Protein AF-X0THS0-F1 (afdb_monomer_lite)

InterPro domains:
  IPR002059 Cold-shock protein Csp, DNA-binding [PF00313] (4-57)
  IPR012340 Nucleic acid-binding, OB-fold [G3DSA:2.40.50.140] (3-57)
  IPR012340 Nucleic acid-binding, OB-fold [SSF50249] (3-61)

Radius of gyration: 13.1 Å; chains: 1; bounding box: 24×42×32 Å

Organism: NCBI:txid412755

Sequence (66 aa):
LFDDYGFISITDGQEIYFHRNAVLSDAFDKLAVGSEVSLAIDEKEGVAGPQASTVRPVGKHHIVEQ

Secondary structure (DSSP, 8-state):
---SEEEEE-TTS-EEEEEGGGBGGG-GGG--TT--EEEEEEEEEETTEEEEEEEEE--S------

Foldseek 3Di:
DQPAKDWDQDPVRDTAIEHCQQEPPSCSVVDDVVFDWDFDWDQPDDVPGIHTSHIYGPDDDDPPPD

Structure (mmCIF, N/CA/C/O backbone):
data_AF-X0THS0-F1
#
_entry.id   AF-X0THS0-F1
#
loop_
_atom_site.group_PDB
_atom_site.id
_atom_site.type_symbol
_atom_site.label_atom_id
_atom_site.label_alt_id
_atom_site.label_comp_id
_atom_site.label_asym_id
_atom_site.label_entity_id
_atom_site.label_seq_id
_atom_site.pdbx_PDB_ins_code
_atom_site.Cartn_x
_atom_site.Cartn_y
_atom_site.Cartn_z
_atom_site.occupancy
_atom_site.B_iso_or_equiv
_atom_site.auth_seq_id
_atom_site.auth_comp_id
_atom_site.auth_asym_id
_atom_site.auth_atom_id
_atom_site.pdbx_PDB_model_num
ATOM 1 N N . LEU A 1 1 ? -5.485 9.969 -17.031 1.00 48.84 1 LEU A N 1
ATOM 2 C CA . LEU A 1 1 ? -6.367 9.152 -16.174 1.00 48.84 1 LEU A CA 1
ATOM 3 C C . LEU A 1 1 ? -5.409 8.404 -15.270 1.00 48.84 1 LEU A C 1
ATOM 5 O O . LEU A 1 1 ? -4.417 7.938 -15.800 1.00 48.84 1 LEU A O 1
ATOM 9 N N . PHE A 1 2 ? -5.550 8.456 -13.951 1.00 58.84 2 PHE A N 1
ATOM 10 C CA . PHE A 1 2 ? -4.583 7.799 -13.069 1.00 58.84 2 PHE A CA 1
ATOM 11 C C . PHE A 1 2 ? -4.707 6.290 -13.295 1.00 58.84 2 PHE A C 1
ATOM 13 O O . PHE A 1 2 ? -5.720 5.715 -12.926 1.00 58.84 2 PHE A O 1
ATOM 20 N N . ASP A 1 3 ? -3.756 5.686 -13.995 1.00 79.44 3 ASP A N 1
ATOM 21 C CA . ASP A 1 3 ? -3.642 4.233 -14.101 1.00 79.44 3 ASP A CA 1
ATOM 22 C C . ASP A 1 3 ? -2.889 3.723 -12.857 1.00 79.44 3 ASP A C 1
ATOM 24 O O . ASP A 1 3 ? -2.089 4.453 -12.274 1.00 79.44 3 ASP A O 1
ATOM 28 N N . ASP A 1 4 ? -3.183 2.499 -12.416 1.00 90.31 4 ASP A N 1
ATOM 29 C CA . ASP A 1 4 ? -2.521 1.826 -11.285 1.00 90.31 4 ASP A CA 1
ATOM 30 C C . ASP A 1 4 ? -2.642 2.517 -9.907 1.00 90.31 4 ASP A C 1
ATOM 32 O O . ASP A 1 4 ? -1.668 2.976 -9.297 1.00 90.31 4 ASP A O 1
ATOM 36 N N . TYR A 1 5 ? -3.859 2.531 -9.361 1.00 91.81 5 TYR A N 1
ATOM 37 C CA . TYR A 1 5 ? -4.159 3.027 -8.014 1.00 91.81 5 TYR A CA 1
ATOM 38 C C . TYR A 1 5 ? -5.125 2.112 -7.253 1.00 91.81 5 TYR A C 1
ATOM 40 O O . TYR A 1 5 ? -5.714 1.188 -7.817 1.00 91.81 5 TYR A O 1
ATOM 48 N N . GLY A 1 6 ? -5.314 2.394 -5.965 1.00 92.38 6 GLY A N 1
ATOM 49 C CA . GLY A 1 6 ? -6.312 1.728 -5.137 1.00 92.38 6 GLY A CA 1
ATOM 50 C C . GLY A 1 6 ? -6.729 2.553 -3.923 1.00 92.38 6 GLY A C 1
ATOM 51 O O . GLY A 1 6 ? -6.251 3.668 -3.707 1.00 92.38 6 GLY A O 1
ATOM 52 N N . PHE A 1 7 ? -7.623 1.969 -3.126 1.00 92.88 7 PHE A N 1
ATOM 53 C CA . PHE A 1 7 ? -8.109 2.537 -1.873 1.00 92.88 7 PHE A CA 1
ATOM 54 C C . PHE A 1 7 ? -7.935 1.539 -0.733 1.00 92.88 7 PHE A C 1
ATOM 56 O O . PHE A 1 7 ? -8.156 0.338 -0.901 1.00 92.88 7 PHE A O 1
ATOM 63 N N . ILE A 1 8 ? -7.524 2.046 0.426 1.00 92.75 8 ILE A N 1
ATOM 64 C CA . ILE A 1 8 ? -7.389 1.275 1.660 1.00 92.75 8 ILE A CA 1
ATOM 65 C C . ILE A 1 8 ? -8.484 1.731 2.615 1.00 92.75 8 ILE A C 1
ATOM 67 O O . ILE A 1 8 ? -8.490 2.884 3.041 1.00 92.75 8 ILE A O 1
ATOM 71 N N . SER A 1 9 ? -9.388 0.820 2.970 1.00 92.56 9 SER A N 1
ATOM 72 C CA . SER A 1 9 ? -10.369 1.066 4.027 1.00 92.56 9 SER A CA 1
ATOM 73 C C . SER A 1 9 ? -9.679 1.010 5.388 1.00 92.56 9 SER A C 1
ATOM 75 O O . SER A 1 9 ? -9.009 0.025 5.703 1.00 92.56 9 SER A O 1
ATOM 77 N N . ILE A 1 10 ? -9.883 2.037 6.211 1.00 87.00 10 ILE A N 1
ATOM 78 C CA . ILE A 1 10 ? -9.483 2.045 7.624 1.00 87.00 10 ILE A CA 1
ATOM 79 C C . ILE A 1 10 ? -10.706 1.884 8.541 1.00 87.00 10 ILE A C 1
ATOM 81 O O . ILE A 1 10 ? -11.849 1.901 8.085 1.00 87.00 10 ILE A O 1
ATOM 85 N N . THR A 1 11 ? -10.469 1.691 9.840 1.00 79.69 11 THR A N 1
ATOM 86 C CA . THR A 1 11 ? -11.462 1.242 10.836 1.00 79.69 11 THR A CA 1
ATOM 87 C C . THR A 1 11 ? -12.692 2.144 10.983 1.00 79.69 11 THR A C 1
ATOM 89 O O . THR A 1 11 ? -13.729 1.674 11.437 1.00 79.69 11 THR A O 1
ATOM 92 N N . ASP A 1 12 ? -12.593 3.416 10.593 1.00 79.06 12 ASP A N 1
ATOM 93 C CA . ASP A 1 12 ? -13.674 4.409 10.700 1.00 79.06 12 ASP A CA 1
ATOM 94 C C . ASP A 1 12 ? -14.503 4.548 9.406 1.00 79.06 12 ASP A C 1
ATOM 96 O O . ASP A 1 12 ? -15.266 5.491 9.229 1.00 79.06 12 ASP A O 1
ATOM 100 N N . GLY A 1 13 ? -14.319 3.635 8.445 1.00 81.00 13 GLY A N 1
ATOM 101 C CA . GLY A 1 13 ? -14.987 3.694 7.139 1.00 81.00 13 GLY A CA 1
ATOM 102 C C . GLY A 1 13 ? -14.405 4.737 6.181 1.00 81.00 13 GLY A C 1
ATOM 103 O O . GLY A 1 13 ? -14.887 4.872 5.060 1.00 81.00 13 GLY A O 1
ATOM 104 N N . GLN A 1 14 ? -13.355 5.452 6.593 1.00 85.31 14 GLN A N 1
ATOM 105 C CA . GLN A 1 14 ? -12.571 6.303 5.706 1.00 85.31 14 GLN A CA 1
ATOM 106 C C . GLN A 1 14 ? -11.751 5.447 4.731 1.00 85.31 14 GLN A C 1
ATOM 108 O O . GLN A 1 14 ? -11.187 4.412 5.096 1.00 85.31 14 GLN A O 1
ATOM 113 N N . GLU A 1 15 ? -11.649 5.921 3.494 1.00 89.50 15 GLU A N 1
ATOM 114 C CA . GLU A 1 15 ? -10.825 5.323 2.452 1.00 89.50 15 GLU A CA 1
ATOM 115 C C . GLU A 1 15 ? -9.614 6.209 2.175 1.00 89.50 15 GLU A C 1
ATOM 117 O O . GLU A 1 15 ? -9.738 7.416 1.967 1.00 89.50 15 GLU A O 1
ATOM 122 N N . ILE A 1 16 ? -8.430 5.603 2.168 1.00 90.81 16 ILE A N 1
ATOM 123 C CA . ILE A 1 16 ? -7.176 6.281 1.854 1.00 90.81 16 ILE A CA 1
ATOM 124 C C . ILE A 1 16 ? -6.750 5.902 0.440 1.00 90.81 16 ILE A C 1
ATOM 126 O O . ILE A 1 16 ? -6.500 4.729 0.154 1.00 90.81 16 ILE A O 1
ATOM 130 N N . TYR A 1 17 ? -6.638 6.899 -0.435 1.00 91.06 17 TYR A N 1
ATOM 131 C CA . TYR A 1 17 ? -6.109 6.718 -1.785 1.00 91.06 17 TYR A CA 1
ATOM 132 C C . TYR A 1 17 ? -4.615 6.381 -1.757 1.00 91.06 17 TYR A C 1
ATOM 134 O O . TYR A 1 17 ? -3.855 6.966 -0.982 1.00 91.06 17 TYR A O 1
ATOM 142 N N . PHE A 1 18 ? -4.170 5.505 -2.655 1.00 92.12 18 PHE A N 1
ATOM 143 C CA . PHE A 1 18 ? -2.751 5.297 -2.924 1.00 92.12 18 PHE A CA 1
ATOM 144 C C . PHE A 1 18 ? -2.497 5.028 -4.408 1.00 92.12 18 PHE A C 1
ATOM 146 O O . PHE A 1 18 ? -3.291 4.386 -5.092 1.00 92.12 18 PHE A O 1
ATOM 153 N N . HIS A 1 19 ? -1.348 5.484 -4.896 1.00 92.56 19 HIS A N 1
ATOM 154 C CA . HIS A 1 19 ? -0.846 5.143 -6.226 1.00 92.56 19 HIS A CA 1
ATOM 155 C C . HIS A 1 19 ? 0.104 3.941 -6.142 1.00 92.56 19 HIS A C 1
ATOM 157 O O . HIS A 1 19 ? 0.748 3.740 -5.110 1.00 92.56 19 HIS A O 1
ATOM 163 N N . ARG A 1 20 ? 0.289 3.196 -7.236 1.00 93.88 20 ARG A N 1
ATOM 164 C CA . ARG A 1 20 ? 1.277 2.108 -7.376 1.00 93.88 20 ARG A CA 1
ATOM 165 C C . ARG A 1 20 ? 2.644 2.414 -6.771 1.00 93.88 20 ARG A C 1
ATOM 167 O O . ARG A 1 20 ? 3.223 1.570 -6.098 1.00 93.88 20 ARG A O 1
ATOM 174 N N . ASN A 1 21 ? 3.135 3.634 -6.973 1.00 92.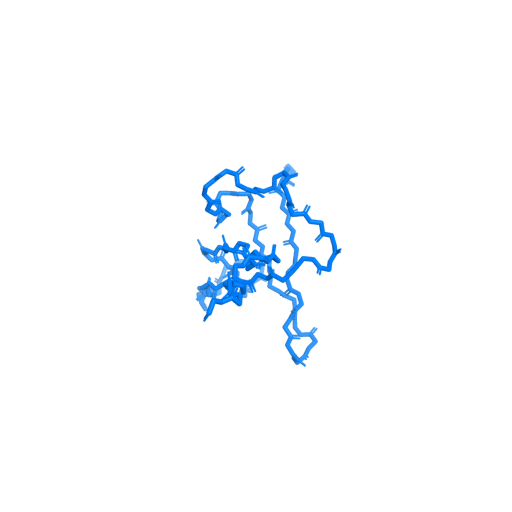38 21 ASN A N 1
ATOM 175 C CA . ASN A 1 21 ? 4.451 4.072 -6.489 1.00 92.38 21 ASN A CA 1
ATOM 176 C C . ASN A 1 21 ? 4.553 4.148 -4.959 1.00 92.38 21 ASN A C 1
ATOM 178 O O . ASN A 1 21 ? 5.660 4.152 -4.428 1.00 92.38 21 ASN A O 1
ATOM 182 N N . ALA A 1 22 ? 3.424 4.225 -4.254 1.00 92.75 22 ALA A N 1
ATOM 183 C CA . ALA A 1 22 ? 3.406 4.140 -2.802 1.00 92.75 22 ALA A CA 1
ATOM 184 C C . ALA A 1 22 ? 3.620 2.694 -2.321 1.00 92.75 22 ALA A C 1
ATOM 186 O O . ALA A 1 22 ? 4.006 2.494 -1.172 1.00 92.75 22 ALA A O 1
ATOM 187 N N . VAL A 1 23 ? 3.388 1.680 -3.166 1.00 95.06 23 VAL A N 1
ATOM 188 C CA . VAL A 1 23 ? 3.543 0.273 -2.780 1.00 95.06 23 VAL A CA 1
ATOM 189 C C . VAL A 1 23 ? 5.004 -0.149 -2.846 1.00 95.06 23 VAL A C 1
ATOM 191 O O . VAL A 1 23 ? 5.640 -0.125 -3.898 1.00 95.06 23 VAL A O 1
ATOM 194 N N . LEU A 1 24 ? 5.535 -0.585 -1.709 1.00 93.12 24 LEU A N 1
ATOM 195 C CA . LEU A 1 24 ? 6.925 -1.016 -1.611 1.00 93.12 24 LEU A CA 1
ATOM 196 C C . LEU A 1 24 ? 7.181 -2.347 -2.329 1.00 93.12 24 LEU A C 1
ATOM 198 O O . LEU A 1 24 ? 6.293 -3.190 -2.472 1.00 93.12 24 LEU A O 1
ATOM 202 N N . SER A 1 25 ? 8.445 -2.554 -2.711 1.00 89.75 25 SER A N 1
ATOM 203 C CA . SER A 1 25 ? 8.953 -3.814 -3.279 1.00 89.75 25 SER A CA 1
ATOM 204 C C . SER A 1 25 ? 8.248 -4.257 -4.567 1.00 89.75 25 SER A C 1
ATOM 206 O O . SER A 1 25 ? 8.121 -5.461 -4.803 1.00 89.75 25 SER A O 1
ATOM 208 N N . ASP A 1 26 ? 7.752 -3.295 -5.356 1.00 87.50 26 ASP A N 1
ATOM 209 C CA . ASP A 1 26 ? 6.979 -3.533 -6.583 1.00 87.50 26 ASP A CA 1
ATOM 210 C C . ASP A 1 26 ? 5.835 -4.540 -6.354 1.00 87.50 26 ASP A C 1
ATOM 212 O O . ASP A 1 26 ? 5.515 -5.379 -7.193 1.00 87.50 26 ASP A O 1
ATOM 216 N N . ALA A 1 27 ? 5.232 -4.500 -5.160 1.00 92.19 27 ALA A N 1
ATOM 217 C CA . ALA A 1 27 ? 4.230 -5.471 -4.737 1.00 92.19 27 ALA A CA 1
ATOM 218 C C . ALA A 1 27 ? 2.793 -5.067 -5.096 1.00 92.19 27 ALA A C 1
ATOM 220 O O . ALA A 1 27 ? 1.862 -5.740 -4.657 1.00 92.19 27 ALA A O 1
ATOM 221 N N . PHE A 1 28 ? 2.601 -3.998 -5.878 1.00 93.88 28 PHE A N 1
ATOM 222 C CA . PHE A 1 28 ? 1.277 -3.517 -6.286 1.00 93.88 28 PHE A CA 1
ATOM 223 C C . PHE A 1 28 ? 0.467 -4.627 -6.964 1.00 93.88 28 PHE A C 1
ATOM 225 O O . PHE A 1 28 ? -0.637 -4.933 -6.526 1.00 93.88 28 PHE A O 1
ATOM 232 N N . ASP A 1 29 ? 1.075 -5.329 -7.921 1.00 92.69 29 ASP A N 1
ATOM 233 C CA . ASP A 1 29 ? 0.432 -6.409 -8.685 1.00 92.69 29 ASP A CA 1
ATOM 234 C C . ASP A 1 29 ? 0.104 -7.655 -7.838 1.00 92.69 29 ASP A C 1
ATOM 236 O O . ASP A 1 29 ? -0.552 -8.586 -8.302 1.00 92.69 29 ASP A O 1
ATOM 240 N N . LYS A 1 30 ? 0.584 -7.702 -6.588 1.00 90.81 30 LYS A N 1
ATOM 241 C CA . LYS A 1 30 ? 0.317 -8.781 -5.622 1.00 90.81 30 LYS A CA 1
ATOM 242 C C . LYS A 1 30 ? -0.795 -8.418 -4.639 1.00 90.81 30 LYS A C 1
ATOM 244 O O . LYS A 1 30 ? -1.203 -9.271 -3.848 1.00 90.81 30 LYS A O 1
ATOM 249 N N . LEU A 1 31 ? -1.247 -7.164 -4.633 1.00 91.56 31 LEU A N 1
ATOM 250 C CA . LEU A 1 31 ? -2.373 -6.738 -3.818 1.00 91.56 31 LEU A CA 1
ATOM 251 C C . LEU A 1 31 ? -3.678 -7.214 -4.456 1.00 91.56 31 LEU A C 1
ATOM 253 O O . LE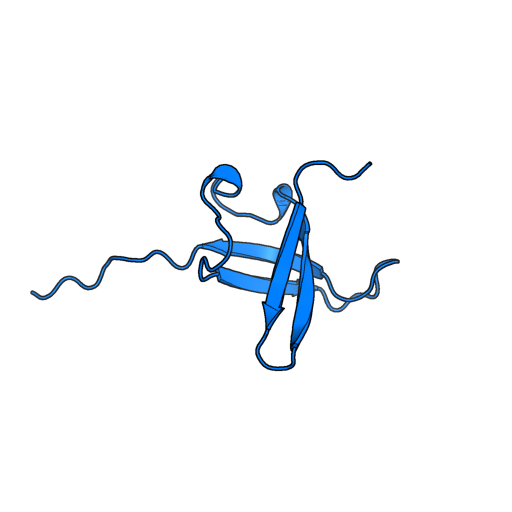U A 1 31 ? -3.875 -7.141 -5.664 1.00 91.56 31 LEU A O 1
ATOM 257 N N . ALA A 1 32 ? -4.585 -7.686 -3.611 1.00 92.81 32 ALA A N 1
ATOM 258 C CA . ALA A 1 32 ? -5.948 -8.021 -3.973 1.00 92.81 32 ALA A CA 1
ATOM 259 C C . ALA A 1 32 ? -6.891 -7.332 -2.984 1.00 92.81 32 ALA A C 1
ATOM 261 O O . ALA A 1 32 ? -6.489 -6.947 -1.883 1.00 92.81 32 ALA A O 1
ATOM 262 N N . VAL A 1 33 ? -8.163 -7.193 -3.356 1.00 91.62 33 VAL A N 1
ATOM 263 C CA . VAL A 1 33 ? -9.187 -6.719 -2.418 1.00 91.62 33 VAL A CA 1
ATOM 264 C C . VAL A 1 33 ? -9.210 -7.642 -1.194 1.00 91.62 33 VAL A C 1
ATOM 266 O O . VAL A 1 33 ? -9.270 -8.864 -1.329 1.00 91.62 33 VAL A O 1
ATOM 269 N N . GLY A 1 34 ? -9.128 -7.051 0.000 1.00 91.00 34 GLY A N 1
ATOM 270 C CA . GLY A 1 34 ? -9.026 -7.779 1.269 1.00 91.00 34 GLY A CA 1
ATOM 271 C C . GLY A 1 34 ? -7.599 -8.152 1.693 1.00 91.00 34 GLY A C 1
ATOM 272 O O . GLY A 1 34 ? -7.432 -8.789 2.734 1.00 91.00 34 GLY A O 1
ATOM 273 N N . SER A 1 35 ? -6.565 -7.773 0.932 1.00 92.25 35 SER A N 1
ATOM 274 C CA . SER A 1 35 ? -5.180 -7.832 1.410 1.00 92.25 35 SER A CA 1
ATOM 275 C C . SER A 1 35 ? -4.980 -6.879 2.585 1.00 92.25 35 SER A C 1
ATOM 277 O O . SER A 1 35 ? -5.303 -5.696 2.497 1.00 92.25 35 SER A O 1
ATOM 279 N N . GLU A 1 36 ? -4.395 -7.386 3.667 1.00 92.75 36 GLU A N 1
ATOM 280 C CA . GLU A 1 36 ? -3.977 -6.544 4.782 1.00 92.75 36 GLU A CA 1
ATOM 281 C C . GLU A 1 36 ? -2.691 -5.799 4.413 1.00 92.75 36 GLU A C 1
ATOM 283 O O . GLU A 1 36 ? -1.742 -6.364 3.854 1.00 92.75 36 GLU A O 1
ATOM 288 N N . VAL A 1 37 ? -2.667 -4.507 4.714 1.00 93.50 37 VAL A N 1
ATOM 289 C CA . VAL A 1 37 ? -1.539 -3.623 4.440 1.00 93.50 37 VAL A CA 1
ATOM 290 C C . VAL A 1 37 ? -1.292 -2.725 5.642 1.00 93.50 37 VAL A C 1
ATOM 292 O O . VAL A 1 37 ? -2.216 -2.371 6.371 1.00 93.50 37 VAL A O 1
ATOM 295 N N . SER A 1 38 ? -0.043 -2.316 5.823 1.00 93.50 38 SER A N 1
ATOM 296 C CA . SER A 1 38 ? 0.294 -1.165 6.648 1.00 93.50 38 SER A CA 1
ATOM 297 C C . SER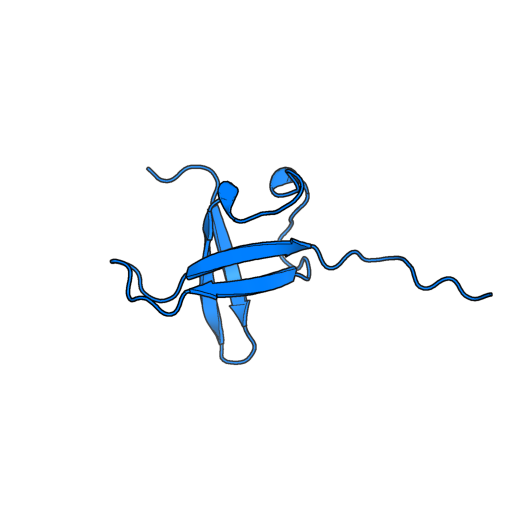 A 1 38 ? 0.565 0.027 5.742 1.00 93.50 38 SER A C 1
ATOM 299 O O . SER A 1 38 ? 1.111 -0.121 4.645 1.00 93.50 38 SER A O 1
ATOM 301 N N . LEU A 1 39 ? 0.158 1.213 6.186 1.00 92.12 39 LEU A N 1
ATOM 302 C CA . LEU A 1 39 ? 0.313 2.439 5.419 1.00 92.12 39 LEU A CA 1
ATOM 303 C C . LEU A 1 39 ? 0.887 3.574 6.263 1.00 92.12 39 LEU A C 1
ATOM 305 O O . LEU A 1 39 ? 0.652 3.646 7.468 1.00 92.12 39 LEU A O 1
ATOM 309 N N . ALA A 1 40 ? 1.611 4.469 5.599 1.00 92.31 40 ALA A N 1
ATOM 310 C CA . ALA A 1 40 ? 1.919 5.797 6.108 1.00 92.31 40 ALA A CA 1
ATOM 311 C C . ALA A 1 40 ? 1.026 6.800 5.374 1.00 92.31 40 ALA A C 1
ATOM 313 O O . ALA A 1 40 ? 1.069 6.882 4.144 1.00 92.31 40 ALA A O 1
ATOM 314 N N . ILE A 1 41 ? 0.199 7.526 6.124 1.00 89.19 41 ILE A N 1
ATOM 315 C CA . ILE A 1 41 ? -0.692 8.559 5.589 1.00 89.19 41 ILE A CA 1
ATOM 316 C C . ILE A 1 41 ? 0.077 9.880 5.571 1.00 89.19 41 ILE A C 1
ATOM 318 O O . ILE A 1 41 ? 0.696 10.251 6.567 1.00 89.19 41 ILE A O 1
ATOM 322 N N . ASP A 1 42 ? 0.046 10.580 4.442 1.00 85.81 42 ASP A N 1
ATOM 323 C CA . ASP A 1 42 ? 0.407 11.993 4.387 1.00 85.81 42 ASP A CA 1
ATOM 324 C C . ASP A 1 42 ? -0.883 12.805 4.556 1.00 85.81 42 ASP A C 1
ATOM 326 O O . ASP A 1 42 ? -1.778 12.762 3.709 1.00 85.81 42 ASP A O 1
ATOM 330 N N . GLU A 1 43 ? -0.998 13.486 5.698 1.00 75.38 43 GLU A N 1
ATOM 331 C CA . GLU A 1 43 ? -2.167 14.292 6.076 1.00 75.38 43 GLU A CA 1
ATOM 332 C C . GLU A 1 43 ? -2.250 15.617 5.311 1.00 75.38 43 GLU A C 1
ATOM 334 O O . GLU A 1 43 ? -3.203 16.375 5.491 1.00 75.38 43 GLU A O 1
ATOM 339 N N . LYS A 1 44 ? -1.267 15.933 4.457 1.00 64.88 44 LYS A N 1
ATOM 340 C CA . LYS A 1 44 ? -1.372 17.108 3.593 1.00 64.88 44 LYS A CA 1
ATOM 341 C C . LYS A 1 44 ? -2.592 16.956 2.698 1.00 64.88 44 LYS A C 1
ATOM 343 O O . LYS A 1 44 ? -2.684 16.003 1.927 1.00 64.88 44 LYS A O 1
ATOM 348 N N . GLU A 1 45 ? -3.485 17.940 2.768 1.00 55.56 45 GLU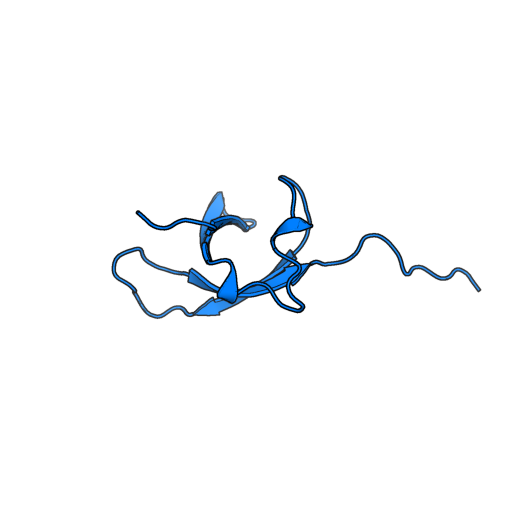 A N 1
ATOM 349 C CA . GLU A 1 45 ? -4.600 18.111 1.841 1.00 55.56 45 GLU A CA 1
ATOM 350 C C . GLU A 1 45 ? -4.055 18.246 0.411 1.00 55.56 45 GLU A C 1
ATOM 352 O O . GLU A 1 45 ? -3.772 19.333 -0.093 1.00 55.56 45 GLU A O 1
ATOM 357 N N . GLY A 1 46 ? -3.863 17.111 -0.261 1.00 59.62 46 GLY A N 1
ATOM 358 C CA . GLY A 1 46 ? -3.867 17.078 -1.711 1.00 59.62 46 GLY A CA 1
ATOM 359 C C . GLY A 1 46 ? -5.263 17.452 -2.206 1.00 59.62 46 GLY A C 1
ATOM 360 O O . GLY A 1 46 ? -6.226 17.469 -1.444 1.00 59.62 46 GLY A O 1
ATOM 361 N N . VAL A 1 47 ? -5.411 17.681 -3.510 1.00 58.47 47 VAL A N 1
ATOM 362 C CA . VAL A 1 47 ? -6.707 18.041 -4.128 1.00 58.47 47 VAL A CA 1
ATOM 363 C C . VAL A 1 47 ? -7.825 17.015 -3.823 1.00 58.47 47 VAL A C 1
AT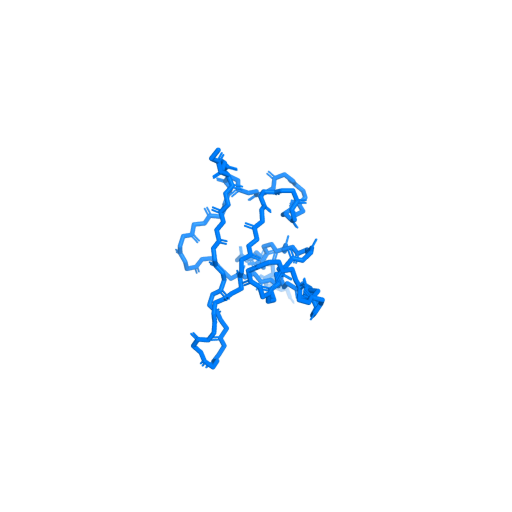OM 365 O O . VAL A 1 47 ? -9.000 17.332 -3.966 1.00 58.47 47 VAL A O 1
ATOM 368 N N . ALA A 1 48 ? -7.469 15.804 -3.374 1.00 64.06 48 ALA A N 1
ATOM 369 C CA . ALA A 1 48 ? -8.373 14.702 -3.044 1.00 64.06 48 ALA A CA 1
ATOM 370 C C . ALA A 1 48 ? -8.411 14.304 -1.546 1.00 64.06 48 ALA A C 1
ATOM 372 O O . ALA A 1 48 ? -9.024 13.291 -1.221 1.00 64.06 48 ALA A O 1
ATOM 373 N N . GLY A 1 49 ? -7.782 15.062 -0.636 1.00 77.19 49 GLY A N 1
ATOM 374 C CA . GLY A 1 49 ? -7.723 14.723 0.796 1.00 77.19 49 GLY A CA 1
ATOM 375 C C . GLY A 1 49 ? -6.556 13.790 1.184 1.00 77.19 49 GLY A C 1
ATOM 376 O O . GLY A 1 49 ? -5.543 13.771 0.477 1.00 77.19 49 GLY A O 1
ATOM 377 N N . PRO A 1 50 ? -6.659 13.054 2.314 1.00 84.88 50 PRO A N 1
ATOM 378 C CA . PRO A 1 50 ? -5.596 12.184 2.829 1.00 84.88 50 PRO A CA 1
ATOM 379 C C . PRO A 1 50 ? -5.204 11.072 1.845 1.00 84.88 50 PRO A C 1
ATOM 381 O O . PRO A 1 50 ? -6.061 10.365 1.313 1.00 84.88 50 PRO A O 1
ATOM 384 N N . GLN A 1 51 ? -3.899 10.867 1.648 1.00 91.12 51 GLN A N 1
ATOM 385 C CA . GLN A 1 51 ? -3.367 9.809 0.778 1.00 91.12 51 GLN A CA 1
ATOM 386 C C . GLN A 1 51 ? -2.279 8.995 1.479 1.00 91.12 51 GLN A C 1
ATOM 388 O O . GLN A 1 51 ? -1.579 9.498 2.358 1.00 91.12 51 GLN 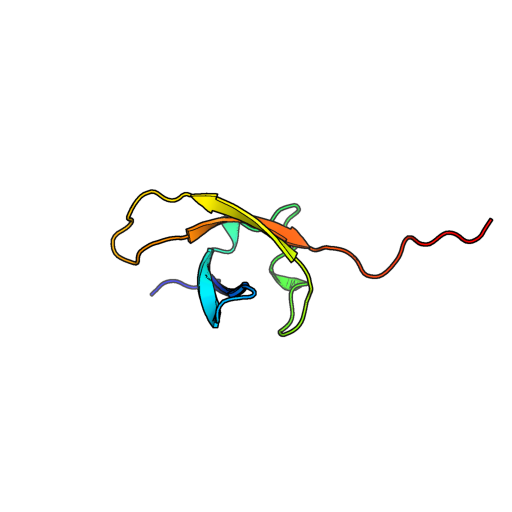A O 1
ATOM 393 N N . ALA A 1 52 ? -2.086 7.745 1.064 1.00 92.12 52 ALA A N 1
ATOM 394 C CA . ALA A 1 52 ? -0.955 6.955 1.518 1.00 92.12 52 ALA A CA 1
ATOM 395 C C . ALA A 1 52 ? 0.291 7.317 0.702 1.00 92.12 52 ALA A C 1
ATOM 397 O O . ALA A 1 52 ? 0.328 7.149 -0.519 1.00 92.12 52 ALA A O 1
ATOM 398 N N . SER A 1 53 ? 1.336 7.767 1.390 1.00 91.94 53 SER A N 1
ATOM 399 C CA . SER A 1 53 ? 2.666 7.976 0.806 1.00 91.94 53 SER A CA 1
ATOM 400 C C . SER A 1 53 ? 3.484 6.686 0.773 1.00 91.94 53 SER A C 1
ATOM 402 O O . SER A 1 53 ? 4.460 6.573 0.034 1.00 91.94 53 SER A O 1
ATOM 404 N N . THR A 1 54 ? 3.098 5.691 1.574 1.00 93.62 54 THR A N 1
ATOM 405 C CA . THR A 1 54 ? 3.709 4.361 1.594 1.00 93.62 54 THR A CA 1
ATOM 406 C C . THR A 1 54 ? 2.661 3.312 1.930 1.00 93.62 54 THR A C 1
ATOM 408 O O . THR A 1 54 ? 1.858 3.506 2.839 1.00 93.62 54 THR A O 1
ATOM 411 N N . VAL A 1 55 ? 2.708 2.185 1.226 1.00 94.88 55 VAL A N 1
ATOM 412 C CA . VAL A 1 55 ? 1.872 1.003 1.423 1.00 94.88 55 VAL A CA 1
ATOM 413 C C . VAL A 1 55 ? 2.776 -0.223 1.438 1.00 94.88 55 VAL A C 1
ATOM 415 O O . VAL A 1 55 ? 3.585 -0.445 0.532 1.00 94.88 55 VAL A O 1
ATOM 418 N N . ARG A 1 56 ? 2.637 -1.044 2.473 1.00 95.00 56 ARG A N 1
ATOM 419 C CA . ARG A 1 56 ? 3.392 -2.281 2.639 1.00 95.00 56 ARG A CA 1
ATOM 420 C C . ARG A 1 56 ? 2.421 -3.443 2.848 1.00 95.00 56 ARG A C 1
ATOM 422 O O . ARG A 1 56 ? 1.667 -3.417 3.817 1.00 95.00 56 ARG A O 1
ATOM 429 N N . PRO A 1 57 ? 2.458 -4.485 2.000 1.00 92.19 57 PRO A N 1
ATOM 430 C CA . PRO A 1 57 ? 1.706 -5.708 2.252 1.00 92.19 57 PRO A CA 1
ATOM 431 C C . PRO A 1 57 ? 2.099 -6.320 3.599 1.00 92.19 57 PRO A C 1
ATOM 433 O O . PRO A 1 57 ? 3.285 -6.561 3.855 1.00 92.19 57 PRO A O 1
ATOM 436 N N . VAL A 1 58 ? 1.112 -6.588 4.451 1.00 88.69 58 VAL A N 1
ATOM 437 C CA . VAL A 1 58 ? 1.304 -7.394 5.658 1.00 88.69 58 VAL A CA 1
ATOM 438 C C . VAL A 1 58 ? 1.130 -8.839 5.208 1.00 88.69 58 VAL A C 1
ATOM 440 O O . VAL A 1 58 ? 0.032 -9.303 4.914 1.00 88.69 58 VAL A O 1
ATOM 443 N N . GLY A 1 59 ? 2.253 -9.524 4.990 1.00 73.38 59 GLY A N 1
ATOM 444 C CA . GLY A 1 59 ? 2.240 -10.883 4.459 1.00 73.38 59 GLY A CA 1
ATOM 445 C C . GLY A 1 59 ? 1.430 -11.829 5.347 1.00 73.38 59 GLY A C 1
ATOM 446 O O . GLY A 1 59 ? 1.583 -11.835 6.566 1.00 73.38 59 GLY A O 1
ATOM 447 N N . LYS A 1 60 ? 0.623 -12.696 4.730 1.00 61.72 60 LYS A N 1
ATOM 448 C CA . LYS A 1 60 ? 0.167 -13.927 5.380 1.00 61.72 60 LYS A CA 1
ATOM 449 C C . LYS A 1 60 ? 1.369 -14.877 5.351 1.00 61.72 60 LYS A C 1
ATOM 451 O O . LYS A 1 60 ? 1.742 -15.292 4.263 1.00 61.72 60 LYS A O 1
ATOM 456 N N . HIS A 1 61 ? 1.937 -15.220 6.510 1.00 48.28 61 HIS A N 1
ATOM 457 C CA . HIS A 1 61 ? 3.050 -16.167 6.754 1.00 48.28 61 HIS A CA 1
ATOM 458 C C . HIS A 1 61 ? 4.427 -15.541 7.048 1.00 48.28 61 HIS A C 1
ATOM 460 O O . HIS A 1 61 ? 5.267 -15.380 6.167 1.00 48.28 61 HIS A O 1
ATOM 466 N N . HIS A 1 62 ? 4.707 -15.361 8.340 1.00 44.84 62 HIS A N 1
ATOM 467 C CA . HIS A 1 62 ? 5.824 -16.066 8.982 1.00 44.84 62 HIS A CA 1
ATOM 468 C C . HIS A 1 62 ? 5.519 -16.253 10.481 1.00 44.84 62 HIS A C 1
ATOM 470 O O . HIS A 1 62 ? 6.223 -15.740 11.342 1.00 44.84 62 HIS A O 1
ATOM 476 N N . ILE A 1 63 ? 4.436 -16.968 10.811 1.00 48.38 63 ILE A N 1
ATOM 477 C CA . ILE A 1 63 ? 4.413 -17.684 12.091 1.00 48.38 63 ILE A CA 1
ATOM 478 C C . ILE A 1 63 ? 5.249 -18.935 11.820 1.00 48.38 63 ILE A C 1
ATOM 480 O O . ILE A 1 63 ? 4.764 -19.884 11.209 1.00 48.38 63 ILE A O 1
ATOM 484 N N . VAL A 1 64 ? 6.537 -18.895 12.154 1.00 53.78 64 VAL A N 1
ATOM 485 C CA . VAL A 1 64 ? 7.266 -20.137 12.415 1.00 53.78 64 VAL A CA 1
ATOM 486 C C . VAL A 1 64 ? 6.856 -20.570 13.809 1.00 53.78 64 VAL A C 1
ATOM 488 O O . VAL A 1 64 ? 7.245 -19.950 14.792 1.00 53.78 64 VAL A O 1
ATOM 491 N N . GLU A 1 65 ? 6.027 -21.603 13.902 1.00 46.41 65 GLU A N 1
ATOM 492 C CA . GLU A 1 65 ? 6.070 -22.445 15.092 1.00 46.41 65 GLU A CA 1
ATOM 493 C C . GLU A 1 65 ? 7.394 -23.218 15.042 1.00 46.41 65 GLU A C 1
ATOM 495 O O . GLU A 1 65 ? 7.609 -24.069 14.173 1.00 46.41 65 GLU A O 1
ATOM 500 N N . GLN A 1 66 ? 8.304 -22.853 15.944 1.00 42.09 66 GLN A N 1
ATOM 501 C CA . GLN A 1 66 ? 9.467 -23.630 16.368 1.00 42.09 66 GLN A CA 1
ATOM 502 C C . GLN A 1 66 ? 9.489 -23.603 17.894 1.00 42.09 66 GLN A C 1
ATOM 504 O O . GLN A 1 66 ? 9.384 -22.485 18.450 1.00 42.09 66 GLN A O 1
#

pLDDT: mean 82.1, std 15.67, range [42.09, 95.06]